Protein AF-A0A9P6XMU1-F1 (afdb_monomer)

Structure (mmCIF, N/CA/C/O backbone):
data_AF-A0A9P6XMU1-F1
#
_entry.id   AF-A0A9P6XMU1-F1
#
loop_
_atom_site.group_PDB
_atom_site.id
_atom_site.type_symbol
_atom_site.label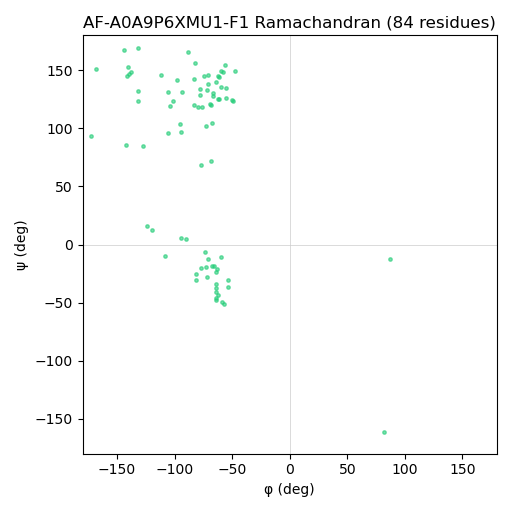_atom_id
_atom_site.label_alt_id
_atom_site.label_comp_id
_atom_site.label_asym_id
_atom_site.label_entity_id
_atom_site.label_seq_id
_atom_site.pdbx_PDB_ins_code
_atom_site.Cartn_x
_atom_site.Cartn_y
_atom_site.Cartn_z
_atom_site.occupancy
_atom_site.B_iso_or_equiv
_atom_site.auth_seq_id
_atom_site.auth_comp_id
_atom_site.auth_asym_id
_atom_site.auth_atom_id
_atom_site.pdbx_PDB_model_num
ATOM 1 N N . MET A 1 1 ? 4.080 7.983 23.193 1.00 56.06 1 MET A N 1
ATOM 2 C CA . MET A 1 1 ? 4.841 7.539 22.005 1.00 56.06 1 MET A CA 1
ATOM 3 C C . MET A 1 1 ? 3.967 6.599 21.201 1.00 56.06 1 MET A C 1
ATOM 5 O O . MET A 1 1 ? 3.400 5.691 21.797 1.00 56.06 1 MET A O 1
ATOM 9 N N . LEU A 1 2 ? 3.809 6.842 19.898 1.00 63.91 2 LEU A N 1
ATOM 10 C CA . LEU A 1 2 ? 3.097 5.910 19.023 1.00 63.91 2 LEU A CA 1
ATOM 11 C C . LEU A 1 2 ? 3.954 4.645 18.831 1.00 63.91 2 LEU A C 1
ATOM 13 O O . LEU A 1 2 ? 5.174 4.772 18.702 1.00 63.91 2 LEU A O 1
ATOM 17 N N . PRO A 1 3 ? 3.361 3.440 18.854 1.00 71.94 3 PRO A N 1
ATOM 18 C CA . PRO A 1 3 ? 4.103 2.203 18.648 1.00 71.94 3 PRO A CA 1
ATOM 19 C C . PRO A 1 3 ? 4.787 2.202 17.280 1.00 71.94 3 PRO A C 1
ATOM 21 O O . PRO A 1 3 ? 4.164 2.538 16.276 1.00 71.94 3 PRO A O 1
ATOM 24 N N . VAL A 1 4 ? 6.051 1.783 17.231 1.00 89.44 4 VAL A N 1
ATOM 25 C CA . VAL A 1 4 ? 6.738 1.540 15.958 1.00 89.44 4 VAL A CA 1
ATOM 26 C C . VAL A 1 4 ? 6.108 0.308 15.298 1.00 89.44 4 VAL A C 1
ATOM 28 O O . VAL A 1 4 ? 6.084 -0.780 15.890 1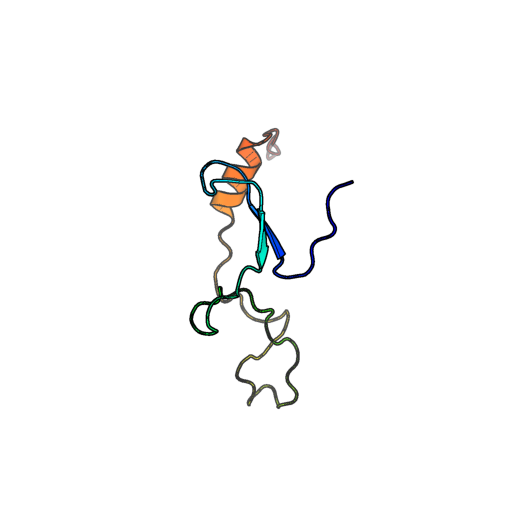.00 89.44 4 VAL A O 1
ATOM 31 N N . LEU A 1 5 ? 5.575 0.498 14.091 1.00 92.81 5 LEU A N 1
ATOM 32 C CA . LEU A 1 5 ? 4.991 -0.550 13.255 1.00 92.81 5 LEU A CA 1
ATOM 33 C C . LEU A 1 5 ? 6.013 -1.030 12.224 1.00 92.81 5 LEU A C 1
ATOM 35 O O . LEU A 1 5 ? 6.782 -0.239 11.679 1.00 92.81 5 LEU A O 1
ATOM 39 N N . ARG A 1 6 ? 6.021 -2.335 11.969 1.00 92.25 6 ARG A N 1
ATOM 40 C CA . ARG A 1 6 ? 6.782 -2.977 10.892 1.00 92.25 6 ARG A CA 1
ATOM 41 C C . ARG A 1 6 ? 5.949 -3.008 9.611 1.00 92.25 6 ARG A C 1
ATO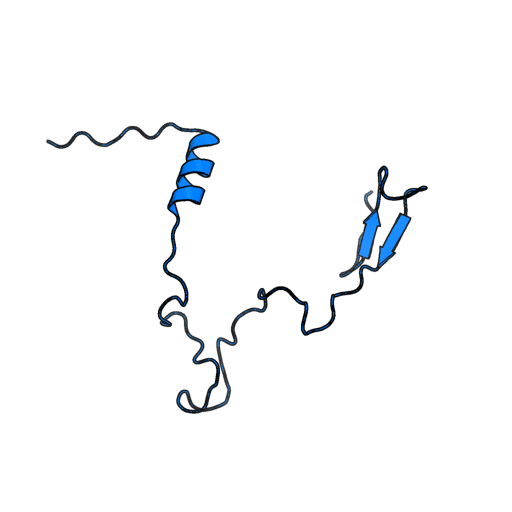M 43 O O . ARG A 1 6 ? 4.736 -2.822 9.643 1.00 92.25 6 ARG A O 1
ATOM 50 N N . THR A 1 7 ? 6.586 -3.293 8.478 1.00 92.88 7 THR A N 1
ATOM 51 C CA . THR A 1 7 ? 5.886 -3.485 7.201 1.00 92.88 7 THR A CA 1
ATOM 52 C C . THR A 1 7 ? 4.807 -4.558 7.329 1.00 92.88 7 THR A C 1
ATOM 54 O O . THR A 1 7 ? 5.083 -5.675 7.762 1.00 92.88 7 THR A O 1
ATOM 57 N N . GLY A 1 8 ? 3.582 -4.201 6.944 1.00 93.81 8 GLY A N 1
ATOM 58 C CA . GLY A 1 8 ? 2.403 -5.057 7.071 1.00 93.81 8 GLY A CA 1
ATOM 59 C C . GLY A 1 8 ? 1.691 -4.954 8.421 1.00 93.81 8 GLY A C 1
ATOM 60 O O . GLY A 1 8 ? 0.554 -5.397 8.520 1.00 93.81 8 GLY A O 1
ATOM 61 N N . GLU A 1 9 ? 2.279 -4.342 9.451 1.00 96.19 9 GLU A N 1
ATOM 62 C CA . GLU A 1 9 ? 1.576 -4.121 10.715 1.00 96.19 9 GLU A CA 1
ATOM 63 C C . GLU A 1 9 ? 0.703 -2.865 10.673 1.00 96.19 9 GLU A C 1
ATOM 65 O O . GLU A 1 9 ? 1.092 -1.824 10.144 1.00 96.19 9 GLU A O 1
ATOM 70 N N . ALA A 1 10 ? -0.466 -2.950 11.303 1.00 94.50 10 ALA A N 1
ATOM 71 C CA . ALA A 1 10 ? -1.404 -1.846 11.435 1.00 94.50 10 ALA A CA 1
ATOM 72 C C . ALA A 1 10 ? -2.044 -1.820 12.827 1.00 94.50 10 ALA A C 1
ATOM 74 O O . ALA A 1 10 ? -2.201 -2.855 13.482 1.00 94.50 10 ALA A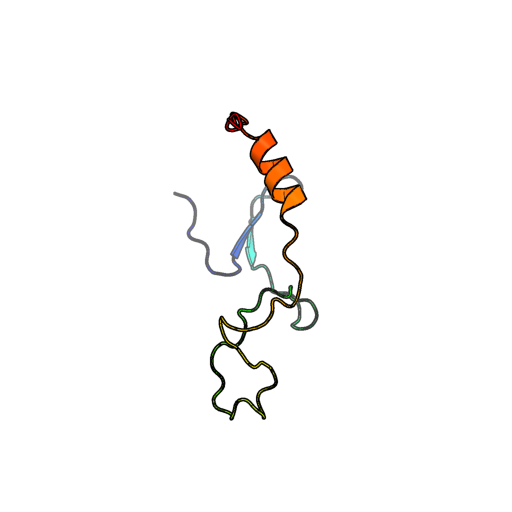 O 1
ATOM 75 N N . ILE 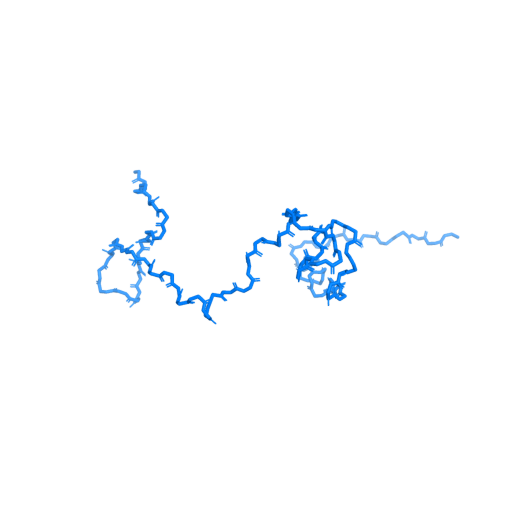A 1 11 ? -2.443 -0.626 13.265 1.00 94.31 11 ILE A N 1
ATOM 76 C CA . ILE A 1 11 ? -3.343 -0.436 14.407 1.00 94.31 11 ILE A CA 1
ATOM 77 C C . ILE A 1 11 ? -4.724 -0.139 13.837 1.00 94.31 11 ILE A C 1
ATOM 79 O O . ILE A 1 11 ? -4.878 0.811 13.072 1.00 94.31 11 ILE A O 1
ATOM 83 N N . ILE A 1 12 ? -5.717 -0.942 14.209 1.00 94.44 12 ILE A N 1
ATOM 84 C CA . ILE A 1 12 ? -7.103 -0.763 13.775 1.00 94.44 12 ILE A CA 1
ATOM 85 C C . ILE A 1 12 ? -7.912 -0.218 14.950 1.00 94.44 12 ILE A C 1
ATOM 87 O O . ILE A 1 12 ? -7.825 -0.730 16.069 1.00 94.44 12 ILE A O 1
ATOM 91 N N . LEU A 1 13 ? -8.671 0.842 14.681 1.00 95.19 13 LEU A N 1
ATOM 92 C CA . LEU A 1 13 ? -9.495 1.583 15.634 1.00 95.19 13 LEU A CA 1
ATOM 93 C C . LEU A 1 13 ? -10.899 1.793 15.046 1.00 95.19 13 LEU A C 1
ATOM 95 O O . LEU A 1 13 ? -11.113 1.598 13.850 1.00 95.19 13 LEU A O 1
ATOM 99 N N . GLY A 1 14 ? -11.833 2.259 15.876 1.00 95.06 14 GLY A N 1
ATOM 100 C CA . GLY A 1 14 ? -13.186 2.625 15.452 1.00 95.06 14 GLY A CA 1
ATOM 101 C C . GLY A 1 14 ? -14.140 1.435 15.343 1.00 95.06 14 GLY A C 1
ATOM 102 O O . GLY A 1 14 ? -13.895 0.379 15.917 1.00 95.06 14 GLY A O 1
ATOM 103 N N . GLU A 1 15 ? -15.235 1.619 14.606 1.00 97.00 15 GLU A N 1
ATOM 104 C CA . GLU A 1 15 ? -16.360 0.668 14.532 1.00 97.00 15 GLU A CA 1
ATOM 105 C C . GLU A 1 15 ? -16.019 -0.658 13.843 1.00 97.00 15 GLU A C 1
ATOM 107 O O . GLU A 1 15 ? -16.707 -1.658 14.036 1.00 97.00 15 GLU A O 1
ATOM 112 N N . ALA A 1 16 ? -14.935 -0.691 13.065 1.00 94.31 16 ALA A N 1
ATOM 113 C CA . ALA A 1 16 ? -14.474 -1.900 12.390 1.00 94.31 16 ALA A CA 1
ATOM 114 C C . ALA A 1 16 ? -14.006 -2.996 13.369 1.00 94.31 16 ALA A C 1
ATOM 116 O O . ALA A 1 16 ? -13.896 -4.158 12.978 1.00 94.31 16 ALA A O 1
ATOM 117 N N . VAL A 1 17 ? -13.708 -2.646 14.628 1.00 95.62 17 VAL A N 1
ATOM 118 C CA . VAL A 1 17 ? -13.207 -3.572 15.651 1.00 95.62 17 VAL A CA 1
ATOM 119 C C . VAL A 1 17 ? -13.846 -3.307 17.012 1.00 95.62 17 VAL A C 1
ATOM 121 O O . VAL A 1 17 ? -14.125 -2.175 17.389 1.00 95.62 17 VAL A O 1
ATOM 124 N N . ARG A 1 18 ? -14.042 -4.364 17.808 1.00 95.88 18 ARG A N 1
ATOM 125 C CA . ARG A 1 18 ? -14.627 -4.235 19.155 1.00 95.88 18 ARG A CA 1
ATOM 126 C C . ARG A 1 18 ? -13.673 -3.594 20.169 1.00 95.88 18 ARG A C 1
ATOM 128 O O . ARG A 1 18 ? -14.127 -2.998 21.140 1.00 95.88 18 ARG A O 1
ATOM 135 N N . LEU A 1 19 ? -12.367 -3.750 19.965 1.00 97.00 19 LEU A N 1
ATOM 136 C CA . LEU A 1 19 ? -11.311 -3.166 20.785 1.00 97.00 19 LEU A CA 1
ATOM 137 C C . LEU A 1 19 ? -10.158 -2.718 19.878 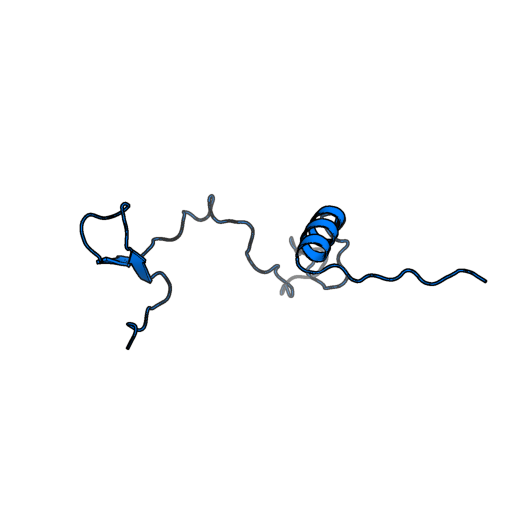1.00 97.00 19 LEU A C 1
ATOM 139 O O . LEU A 1 19 ? -9.868 -3.416 18.903 1.00 97.00 19 LEU A O 1
ATOM 143 N N . PRO A 1 20 ? -9.468 -1.611 20.211 1.00 94.75 20 PRO A N 1
ATOM 144 C CA . PRO A 1 20 ? -8.212 -1.237 19.574 1.00 94.75 20 PRO A CA 1
ATOM 145 C C . PRO A 1 20 ? -7.233 -2.408 19.538 1.00 94.75 20 PRO A C 1
ATOM 147 O O . PRO A 1 20 ? -6.899 -2.972 20.582 1.00 94.75 20 PRO A O 1
ATOM 150 N N . MET A 1 21 ? -6.759 -2.766 18.347 1.00 94.88 21 MET A N 1
ATOM 151 C CA . MET A 1 21 ? -5.841 -3.891 18.192 1.00 94.88 21 MET A CA 1
ATOM 152 C C . MET A 1 21 ? -4.712 -3.593 17.214 1.00 94.88 21 MET A C 1
ATOM 154 O O . MET A 1 21 ? -4.883 -2.876 16.228 1.00 94.88 21 MET A O 1
ATOM 158 N N . ARG A 1 22 ? -3.554 -4.196 17.487 1.00 94.25 22 ARG A N 1
ATOM 159 C CA . ARG A 1 22 ? -2.423 -4.285 16.562 1.00 94.25 22 ARG A CA 1
ATOM 160 C C . ARG A 1 22 ? -2.526 -5.603 15.804 1.00 94.25 22 ARG A C 1
ATOM 162 O O . ARG A 1 22 ? -2.706 -6.645 16.431 1.00 94.25 22 ARG A O 1
ATOM 169 N N . THR A 1 23 ? -2.408 -5.563 14.483 1.00 93.94 23 THR A N 1
ATOM 170 C CA . THR A 1 23 ? -2.535 -6.750 13.628 1.00 93.94 23 THR A CA 1
ATOM 171 C C . THR A 1 23 ? -1.587 -6.703 12.431 1.00 93.94 23 THR A C 1
ATOM 173 O O . THR A 1 23 ? -1.006 -5.660 12.137 1.00 93.94 23 THR A O 1
ATOM 176 N N . MET A 1 24 ? -1.447 -7.838 11.747 1.00 96.00 24 MET A N 1
ATOM 177 C CA . MET A 1 24 ? -0.685 -8.002 10.510 1.00 96.00 24 MET A CA 1
ATOM 178 C C . MET A 1 24 ? -1.648 -8.100 9.323 1.00 96.00 24 MET A C 1
ATOM 180 O O . MET A 1 24 ? -2.460 -9.024 9.247 1.00 96.00 24 MET A O 1
ATOM 184 N N . ILE A 1 25 ? -1.545 -7.166 8.384 1.00 94.94 25 ILE A N 1
ATOM 185 C CA . ILE A 1 25 ? -2.277 -7.175 7.121 1.00 94.94 25 ILE A CA 1
ATOM 186 C C . ILE A 1 25 ? -1.515 -8.055 6.132 1.00 94.94 25 ILE A C 1
ATOM 188 O O . ILE A 1 25 ? -0.359 -7.796 5.796 1.00 94.94 25 ILE A O 1
ATOM 192 N N . GLN A 1 26 ? -2.176 -9.106 5.653 1.00 93.88 26 GLN A N 1
ATOM 193 C CA . GLN A 1 26 ? -1.613 -9.976 4.628 1.00 93.88 26 GLN A CA 1
ATOM 194 C C . GLN A 1 26 ? -1.735 -9.310 3.260 1.00 93.88 26 GLN A C 1
ATOM 196 O O . GLN A 1 26 ? -2.793 -8.793 2.898 1.00 93.88 26 GLN A O 1
ATOM 201 N N . ALA A 1 27 ? -0.650 -9.341 2.4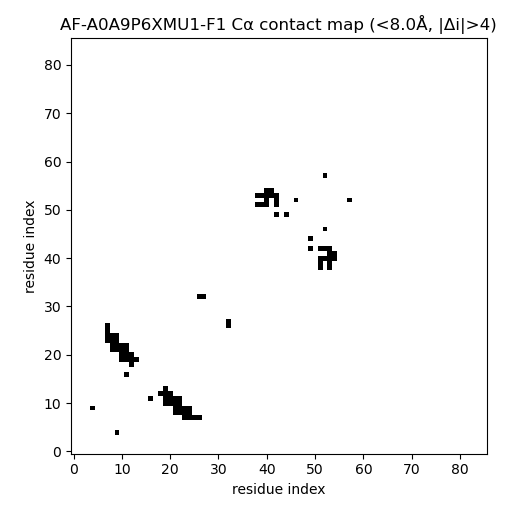90 1.00 90.19 27 ALA A N 1
ATOM 202 C CA . ALA A 1 27 ? -0.691 -8.887 1.111 1.00 90.19 27 ALA A CA 1
ATOM 203 C C . ALA A 1 27 ? -1.658 -9.765 0.293 1.00 90.19 27 ALA A C 1
ATOM 205 O O . ALA A 1 27 ? -1.698 -10.982 0.508 1.00 90.19 27 ALA A O 1
ATOM 206 N N . PRO A 1 28 ? -2.384 -9.190 -0.682 1.00 90.81 28 PRO A N 1
ATOM 207 C CA . PRO A 1 28 ? -3.170 -9.975 -1.617 1.00 90.81 28 PRO A CA 1
ATOM 208 C C . PRO A 1 28 ? -2.306 -11.019 -2.348 1.00 90.81 28 PRO A C 1
ATOM 210 O O . PRO A 1 28 ? -1.092 -10.809 -2.540 1.00 90.81 28 PRO A O 1
ATOM 213 N N . PRO A 1 29 ? -2.930 -12.117 -2.813 1.00 93.00 29 PRO A N 1
ATOM 214 C CA . PRO A 1 29 ? -2.341 -13.014 -3.801 1.00 93.00 29 PRO A CA 1
ATOM 215 C C . PRO A 1 29 ? -1.747 -12.237 -4.981 1.00 93.00 29 PRO A C 1
ATOM 217 O O . PRO A 1 29 ? -2.228 -11.154 -5.313 1.00 93.00 29 PRO A O 1
ATOM 220 N N . ARG A 1 30 ? -0.683 -12.766 -5.601 1.00 85.25 30 ARG A N 1
ATOM 221 C CA . ARG A 1 30 ? 0.082 -12.061 -6.652 1.00 85.25 30 ARG A CA 1
ATOM 222 C C . ARG A 1 30 ? -0.798 -11.564 -7.804 1.00 85.25 30 ARG A C 1
ATOM 224 O O . ARG A 1 30 ? -0.564 -10.468 -8.290 1.00 85.25 30 ARG A O 1
ATOM 231 N N . ASP A 1 31 ? -1.815 -12.333 -8.173 1.00 88.44 31 ASP A N 1
ATOM 232 C CA . ASP A 1 31 ? -2.806 -12.048 -9.220 1.00 88.44 31 ASP A CA 1
ATOM 233 C C . ASP A 1 31 ? -3.810 -10.939 -8.860 1.00 88.44 31 ASP A C 1
ATOM 235 O O . ASP A 1 31 ? -4.537 -10.464 -9.727 1.00 88.44 31 ASP A O 1
ATOM 239 N N . ARG A 1 32 ? -3.867 -10.520 -7.591 1.00 90.31 32 ARG A N 1
ATOM 240 C CA . ARG A 1 32 ? -4.781 -9.479 -7.084 1.00 90.31 32 ARG A CA 1
ATOM 241 C C . ARG A 1 32 ? -4.052 -8.285 -6.485 1.00 90.31 32 ARG A C 1
ATOM 243 O O . ARG A 1 32 ? -4.656 -7.486 -5.769 1.00 90.31 32 ARG A O 1
ATOM 250 N N . ARG A 1 33 ? -2.742 -8.189 -6.704 1.00 87.69 33 ARG A N 1
ATOM 251 C CA . ARG A 1 33 ? -1.985 -7.005 -6.304 1.00 87.69 33 ARG A CA 1
ATOM 252 C C . ARG A 1 33 ? -2.306 -5.860 -7.265 1.00 87.69 33 ARG A C 1
ATOM 254 O O . ARG A 1 33 ? -2.531 -6.121 -8.445 1.00 87.69 33 ARG A O 1
ATOM 261 N N . PRO A 1 34 ? -2.353 -4.612 -6.776 1.00 84.81 34 PRO A N 1
ATOM 262 C CA . PRO A 1 34 ? -2.448 -3.463 -7.662 1.00 84.81 34 PRO A CA 1
ATOM 263 C C . PRO A 1 34 ? -1.237 -3.429 -8.600 1.00 84.81 34 PRO A C 1
ATOM 265 O O . PRO A 1 34 ? -0.141 -3.847 -8.219 1.00 84.81 34 PRO A O 1
ATOM 268 N N . ASP A 1 35 ? -1.440 -2.898 -9.803 1.00 77.88 35 ASP A N 1
ATOM 269 C CA . ASP A 1 35 ? -0.374 -2.654 -10.775 1.00 77.88 35 ASP A CA 1
ATOM 270 C C . ASP A 1 35 ? 0.424 -1.402 -10.373 1.00 77.88 35 ASP A C 1
ATOM 272 O O . ASP A 1 35 ? 0.297 -0.323 -10.943 1.00 77.88 35 ASP A O 1
ATOM 276 N N . SER A 1 36 ? 1.149 -1.523 -9.262 1.00 78.25 36 SER A N 1
ATOM 277 C CA . SER A 1 36 ? 1.993 -0.474 -8.683 1.00 78.25 36 SER A CA 1
ATOM 278 C C . SER A 1 36 ? 3.437 -0.943 -8.510 1.00 78.25 36 SER A C 1
ATOM 280 O O . SER A 1 36 ? 4.173 -0.390 -7.694 1.00 78.25 36 SER A O 1
ATOM 282 N N . GLN A 1 37 ? 3.808 -2.036 -9.176 1.00 71.69 37 GLN A N 1
ATOM 283 C CA . GLN A 1 37 ? 5.173 -2.538 -9.161 1.00 71.69 37 GLN A CA 1
ATOM 284 C C . GLN A 1 37 ? 6.024 -1.583 -10.002 1.00 71.69 37 GLN A C 1
ATOM 286 O O . GLN A 1 37 ? 5.621 -1.221 -11.107 1.00 71.69 37 GLN A O 1
ATOM 291 N N . ASP A 1 38 ? 7.188 -1.179 -9.491 1.00 77.50 38 ASP A N 1
ATOM 292 C CA . ASP A 1 38 ? 8.108 -0.365 -10.282 1.00 77.50 38 ASP A CA 1
ATOM 293 C C . ASP A 1 38 ? 8.429 -1.087 -11.605 1.00 77.50 38 ASP A C 1
ATOM 295 O O . ASP A 1 38 ? 8.687 -2.299 -11.587 1.00 77.50 38 ASP A O 1
ATOM 299 N N . PRO A 1 39 ? 8.403 -0.385 -12.753 1.00 69.75 39 PRO A N 1
ATOM 300 C CA . PRO A 1 39 ? 8.760 -0.997 -14.023 1.00 69.75 39 PRO A CA 1
ATOM 301 C C . PRO A 1 39 ? 10.214 -1.471 -13.975 1.00 69.75 39 PRO A C 1
ATOM 303 O O . PRO A 1 39 ? 11.080 -0.813 -13.393 1.00 69.75 39 PRO A O 1
ATOM 306 N N . LEU A 1 40 ? 10.503 -2.603 -14.616 1.00 68.31 40 LEU A N 1
ATOM 307 C CA . LEU A 1 40 ? 11.876 -3.066 -14.781 1.00 68.31 40 LEU A CA 1
ATOM 308 C C . LEU A 1 40 ? 12.609 -2.088 -15.710 1.00 68.31 40 LEU A C 1
ATOM 310 O O . LEU A 1 40 ? 12.357 -2.074 -16.909 1.00 68.31 40 LEU A O 1
ATOM 314 N N . ILE A 1 41 ? 13.468 -1.233 -15.148 1.00 67.69 41 ILE A N 1
ATOM 315 C CA . ILE A 1 41 ? 14.199 -0.202 -15.909 1.00 67.69 41 ILE A CA 1
ATOM 316 C C . ILE A 1 41 ? 15.435 -0.772 -16.612 1.00 67.69 41 ILE A C 1
ATOM 318 O O . ILE A 1 41 ? 15.841 -0.258 -17.645 1.00 67.69 41 ILE A O 1
ATOM 322 N N . CYS A 1 42 ? 16.056 -1.804 -16.048 1.00 66.56 42 CYS A N 1
ATOM 323 C CA . CYS A 1 42 ? 17.239 -2.438 -16.613 1.00 66.56 42 CYS A CA 1
ATOM 324 C C . CYS A 1 42 ? 17.017 -3.944 -16.603 1.00 66.56 42 CYS A C 1
ATOM 326 O O . CYS A 1 42 ? 16.746 -4.514 -15.545 1.00 66.56 42 CYS A O 1
ATOM 328 N N . ASP A 1 43 ? 17.114 -4.549 -17.777 1.00 69.00 43 ASP A N 1
ATOM 329 C CA . ASP A 1 43 ? 17.051 -5.988 -17.974 1.00 69.00 43 ASP A CA 1
ATOM 330 C C . ASP A 1 43 ? 18.434 -6.475 -18.431 1.00 69.00 43 ASP A C 1
ATOM 332 O O . ASP A 1 43 ? 19.161 -5.741 -19.104 1.00 69.00 43 ASP A O 1
ATOM 336 N N . GLU A 1 44 ? 18.828 -7.682 -18.030 1.00 73.00 44 GLU A N 1
ATOM 337 C CA . GLU A 1 44 ? 20.136 -8.253 -18.398 1.00 73.00 44 GLU A CA 1
ATOM 338 C C . GLU A 1 44 ? 20.149 -8.771 -19.844 1.00 73.00 44 GLU A C 1
ATOM 340 O O . GLU A 1 44 ? 21.214 -8.925 -20.447 1.00 73.00 44 GLU A O 1
ATOM 345 N N . VAL A 1 45 ? 18.968 -9.031 -20.409 1.00 71.62 45 VAL A N 1
ATOM 346 C CA . VAL A 1 45 ? 18.784 -9.448 -21.803 1.00 71.62 45 VAL A CA 1
ATOM 347 C C . VAL A 1 45 ? 18.792 -8.264 -22.768 1.00 71.62 45 VAL A C 1
ATOM 349 O O . VAL A 1 45 ? 18.507 -7.120 -22.414 1.00 71.62 45 VAL A O 1
ATOM 352 N N . ALA A 1 46 ? 19.132 -8.554 -24.026 1.00 67.31 46 ALA A N 1
ATOM 353 C CA . ALA A 1 46 ? 19.143 -7.558 -25.087 1.00 67.31 46 ALA A CA 1
ATOM 354 C C . ALA A 1 46 ? 17.755 -6.894 -25.249 1.00 67.31 46 ALA A C 1
ATOM 356 O O . ALA A 1 46 ? 16.737 -7.563 -25.063 1.00 67.31 46 ALA A O 1
ATOM 357 N N . PRO A 1 47 ? 17.682 -5.610 -25.656 1.00 63.53 47 PRO A N 1
ATOM 358 C CA . PRO A 1 47 ? 16.416 -4.877 -25.788 1.00 63.53 47 PRO A CA 1
ATOM 359 C C . PRO A 1 47 ? 15.362 -5.565 -26.667 1.00 63.53 47 PRO A C 1
ATOM 361 O O . PRO A 1 47 ? 14.172 -5.425 -26.411 1.00 63.53 47 PRO A O 1
ATOM 364 N N . GLU A 1 48 ? 15.805 -6.320 -27.675 1.00 67.25 48 GLU A N 1
ATOM 365 C CA . GLU A 1 48 ? 14.951 -7.067 -28.610 1.00 67.25 48 GLU A CA 1
ATOM 366 C C . GLU A 1 48 ? 14.300 -8.311 -27.973 1.00 67.25 48 GLU A C 1
ATOM 368 O O . GLU A 1 48 ? 13.313 -8.835 -28.484 1.00 67.25 48 GLU A O 1
ATOM 373 N N . GLU A 1 49 ? 14.859 -8.794 -26.861 1.00 66.50 49 GLU A N 1
ATOM 374 C CA . GLU A 1 49 ? 14.429 -9.996 -26.135 1.00 66.50 49 GLU A CA 1
ATOM 375 C C . GLU A 1 49 ? 13.751 -9.660 -24.795 1.00 66.50 49 GLU A C 1
ATOM 377 O O . GLU A 1 49 ? 13.158 -10.535 -24.160 1.00 66.50 49 GLU A O 1
ATOM 382 N N . SER A 1 50 ? 13.807 -8.397 -24.358 1.00 65.69 50 SER A N 1
ATOM 383 C CA . SER A 1 50 ? 13.179 -7.961 -23.113 1.00 65.69 50 SER A CA 1
ATOM 384 C C . SER A 1 50 ? 11.668 -7.786 -23.282 1.00 65.69 50 SER A C 1
ATOM 386 O O . SER A 1 50 ? 11.183 -7.059 -24.150 1.00 65.69 50 SER A O 1
ATOM 388 N N . MET A 1 51 ? 10.902 -8.410 -22.385 1.00 57.88 51 MET A N 1
ATOM 389 C CA . MET A 1 51 ? 9.439 -8.264 -22.307 1.00 57.88 51 MET A CA 1
ATOM 390 C C . MET A 1 51 ? 9.001 -6.909 -21.727 1.00 57.88 51 MET A C 1
ATOM 392 O O . MET A 1 51 ? 7.812 -6.588 -21.718 1.00 57.88 51 MET A O 1
ATOM 396 N N . THR A 1 52 ? 9.952 -6.110 -21.245 1.00 59.38 52 THR A N 1
ATOM 397 C CA . THR A 1 52 ? 9.751 -4.772 -20.690 1.00 59.38 52 THR A CA 1
ATOM 398 C C . THR A 1 52 ? 10.935 -3.911 -21.119 1.00 59.38 52 THR A C 1
ATOM 400 O O . THR A 1 52 ? 11.900 -3.827 -20.362 1.00 59.38 52 THR A O 1
ATOM 403 N N . PRO A 1 53 ? 10.912 -3.285 -22.313 1.00 56.84 53 PRO A N 1
ATOM 404 C CA . PRO A 1 53 ? 11.994 -2.413 -22.772 1.00 56.84 53 PRO A CA 1
ATOM 405 C C . PRO A 1 53 ? 12.028 -1.131 -21.922 1.00 56.84 53 PRO A C 1
ATOM 407 O O . PRO A 1 53 ? 11.588 -0.066 -22.335 1.00 56.84 53 PRO A O 1
ATOM 410 N N . GLY A 1 54 ? 12.467 -1.253 -20.674 1.00 57.66 54 GLY A N 1
ATOM 411 C CA . GLY A 1 54 ? 12.417 -0.230 -19.648 1.00 57.66 54 GLY A CA 1
ATOM 412 C C . GLY A 1 54 ? 13.357 0.912 -19.968 1.00 57.66 54 GLY A C 1
ATOM 413 O O . GLY A 1 54 ? 14.565 0.751 -20.081 1.00 57.66 54 GLY A O 1
ATOM 414 N N . GLY A 1 55 ? 12.802 2.104 -20.101 1.00 61.75 55 GLY A N 1
ATOM 415 C CA . GLY A 1 55 ? 13.590 3.311 -20.233 1.00 61.75 55 GLY A CA 1
ATOM 416 C C . GLY A 1 55 ? 12.709 4.533 -20.079 1.00 61.75 55 GLY A C 1
ATOM 417 O O . GLY A 1 55 ? 11.536 4.524 -20.448 1.00 61.75 55 GLY A O 1
ATOM 418 N N . TRP A 1 56 ? 13.297 5.624 -19.592 1.00 59.88 56 TRP A N 1
ATOM 419 C CA . TRP A 1 56 ? 12.643 6.936 -19.511 1.00 59.88 56 TRP A CA 1
ATOM 420 C C . TRP A 1 56 ? 12.188 7.477 -20.883 1.00 59.88 56 TRP A C 1
ATOM 422 O O . TRP A 1 56 ? 11.430 8.438 -20.941 1.00 59.88 56 TRP A O 1
ATOM 432 N N . ASN A 1 57 ? 12.623 6.841 -21.980 1.00 61.09 57 ASN A N 1
ATOM 433 C CA . ASN A 1 57 ? 12.266 7.171 -23.361 1.00 61.09 57 ASN A CA 1
ATOM 434 C C . ASN A 1 57 ? 11.078 6.358 -23.912 1.00 61.09 57 ASN A C 1
ATOM 436 O O . ASN A 1 57 ? 10.769 6.462 -25.102 1.00 61.09 57 ASN A O 1
ATOM 440 N N . LEU A 1 58 ? 10.420 5.530 -23.094 1.00 63.28 58 LEU A N 1
ATOM 441 C CA . LEU A 1 58 ? 9.220 4.817 -23.520 1.00 63.28 58 LEU A CA 1
ATOM 442 C C . LEU A 1 58 ? 8.087 5.797 -23.836 1.00 63.28 58 LEU A C 1
ATOM 444 O O . LEU A 1 58 ? 7.842 6.762 -23.110 1.00 63.28 58 LEU A O 1
ATOM 448 N N . LYS A 1 59 ? 7.343 5.515 -24.910 1.00 62.88 59 LYS A N 1
ATOM 449 C CA . LYS A 1 59 ? 6.068 6.197 -25.139 1.00 62.88 59 LYS A CA 1
ATOM 450 C C . LYS A 1 59 ? 5.147 5.852 -23.975 1.00 62.88 59 LYS A C 1
ATOM 452 O O . LYS A 1 59 ? 4.936 4.676 -23.693 1.00 62.88 59 LYS A O 1
ATOM 457 N N . ALA A 1 60 ? 4.619 6.878 -23.311 1.00 64.12 60 ALA A N 1
ATOM 458 C CA . ALA A 1 60 ? 3.675 6.695 -22.221 1.00 64.12 60 ALA A CA 1
ATOM 459 C C . ALA A 1 60 ? 2.547 5.751 -22.669 1.00 64.12 60 ALA A C 1
ATOM 461 O O . ALA A 1 60 ? 1.890 6.001 -23.680 1.00 64.12 60 ALA A O 1
ATOM 462 N N . HIS A 1 61 ? 2.342 4.662 -21.922 1.00 62.34 61 HIS A N 1
ATOM 463 C CA . HIS A 1 61 ? 1.315 3.660 -22.226 1.00 62.34 61 HIS A CA 1
ATOM 464 C C . HIS A 1 61 ? -0.108 4.235 -22.153 1.00 62.34 61 HIS A C 1
ATOM 466 O O . HIS A 1 61 ? -1.032 3.685 -22.749 1.00 62.34 61 HIS A O 1
ATOM 472 N N . VAL A 1 62 ? -0.277 5.356 -21.446 1.00 70.56 62 VAL A N 1
ATOM 473 C CA . VAL A 1 62 ? -1.534 6.086 -21.310 1.00 70.56 62 VAL A CA 1
ATOM 474 C C . VAL A 1 62 ? -1.261 7.569 -21.584 1.00 70.56 62 VAL A C 1
ATOM 476 O O . VAL A 1 62 ? -0.305 8.115 -21.024 1.00 70.56 62 VAL A O 1
ATOM 479 N N . PRO A 1 63 ? -2.061 8.245 -22.430 1.00 75.38 63 PRO A N 1
ATOM 480 C CA . PRO A 1 63 ? -1.970 9.690 -22.575 1.00 75.38 63 PRO A CA 1
ATOM 481 C C . PRO A 1 63 ? -2.296 10.340 -21.232 1.00 75.38 63 PRO A C 1
ATOM 483 O O . PRO A 1 63 ? -3.340 10.078 -20.637 1.00 75.38 63 PRO A O 1
ATOM 486 N N . ALA A 1 64 ? -1.387 11.173 -20.739 1.00 77.19 64 ALA A N 1
ATOM 487 C CA . ALA A 1 64 ? -1.559 11.795 -19.444 1.00 77.19 64 ALA A CA 1
ATOM 488 C C . ALA A 1 64 ? -2.650 12.881 -19.509 1.00 77.19 64 ALA A C 1
ATOM 490 O O . ALA A 1 64 ? -2.428 13.976 -20.028 1.00 77.19 64 ALA A O 1
ATOM 491 N N . ASP A 1 65 ? -3.847 12.561 -19.013 1.00 84.56 65 ASP A N 1
ATOM 492 C CA . ASP A 1 65 ? -4.965 13.498 -18.896 1.00 84.56 65 ASP A CA 1
ATOM 493 C C . ASP A 1 65 ? -4.991 14.122 -17.498 1.00 84.56 65 ASP A C 1
ATOM 495 O O . ASP A 1 65 ? -5.506 13.554 -16.536 1.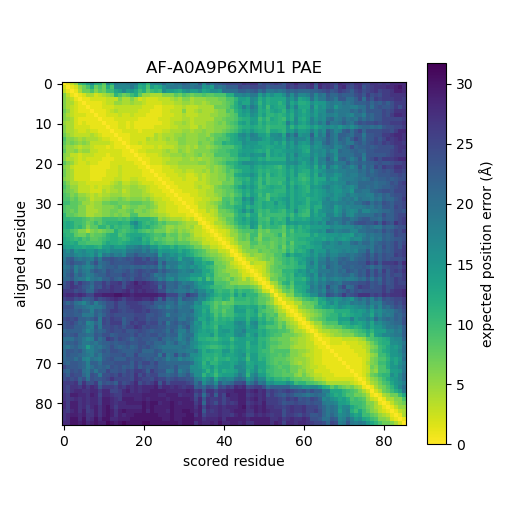00 84.56 65 ASP A O 1
ATOM 499 N N . TYR A 1 66 ? -4.416 15.316 -17.387 1.00 86.00 66 TYR A N 1
ATOM 500 C CA . TYR A 1 66 ? -4.317 16.042 -16.123 1.00 86.00 66 TYR A CA 1
ATOM 501 C C . TYR A 1 66 ? -5.502 16.974 -15.845 1.00 86.00 66 TYR A C 1
ATOM 503 O O . TYR A 1 66 ? -5.468 17.691 -14.846 1.00 86.00 66 TYR A O 1
ATOM 511 N N . ARG A 1 67 ? -6.550 17.000 -16.683 1.00 89.31 67 ARG A N 1
ATOM 512 C CA . ARG A 1 67 ? -7.651 17.978 -16.549 1.00 89.31 67 ARG A CA 1
ATOM 513 C C . ARG A 1 67 ? -8.315 17.916 -15.175 1.00 89.31 67 ARG A C 1
ATOM 515 O O . ARG A 1 67 ? -8.361 18.922 -14.477 1.00 89.31 67 ARG A O 1
ATOM 522 N N . TYR A 1 68 ? -8.717 16.720 -14.751 1.00 84.00 68 TYR A N 1
ATOM 523 C CA . TYR A 1 68 ? -9.373 16.509 -13.458 1.00 84.00 68 TYR A CA 1
ATOM 524 C C . TYR A 1 68 ? -8.466 16.844 -12.262 1.00 84.00 68 TYR A C 1
ATOM 526 O O . TYR A 1 68 ? -8.909 17.404 -11.257 1.00 84.00 68 TYR A O 1
ATOM 534 N N . PHE A 1 69 ? -7.170 16.534 -12.380 1.00 85.12 69 PHE A N 1
ATOM 535 C CA . PHE A 1 69 ? -6.177 16.887 -11.369 1.00 85.12 69 PHE A CA 1
ATOM 536 C C . PHE A 1 69 ? -6.040 18.409 -11.237 1.00 85.12 69 PHE A C 1
ATOM 538 O O . PHE A 1 69 ? -6.100 18.931 -10.127 1.00 85.12 69 PHE A O 1
ATOM 545 N N . VAL A 1 70 ? -5.914 19.123 -12.361 1.00 87.25 70 VAL A N 1
ATOM 546 C CA . VAL A 1 70 ? -5.822 20.591 -12.396 1.00 87.25 70 VAL A CA 1
ATOM 547 C C . VAL A 1 70 ? -7.093 21.236 -11.845 1.00 87.25 70 VAL A C 1
ATOM 549 O O . VAL A 1 70 ? -6.999 22.160 -11.043 1.00 87.25 70 VAL A O 1
ATOM 552 N N . GLU A 1 71 ? -8.273 20.735 -12.215 1.00 88.38 71 GLU A N 1
ATOM 553 C CA . GLU A 1 71 ? -9.558 21.212 -11.687 1.00 88.38 71 GLU A CA 1
ATOM 554 C C . GLU A 1 71 ? -9.628 21.074 -10.163 1.00 88.38 71 GLU A C 1
ATOM 556 O O . GLU A 1 71 ? -9.920 22.046 -9.465 1.00 88.38 71 GLU A O 1
ATOM 561 N N . THR A 1 72 ? -9.290 19.893 -9.639 1.00 87.00 72 THR A N 1
ATOM 562 C CA . THR A 1 72 ? -9.279 19.626 -8.193 1.00 87.00 72 THR A CA 1
ATOM 563 C C . THR A 1 72 ? -8.242 20.492 -7.471 1.00 87.00 72 THR A C 1
ATOM 565 O O . THR A 1 72 ? -8.516 21.030 -6.400 1.00 87.00 72 THR A O 1
ATOM 568 N N . TRP A 1 73 ? -7.056 20.670 -8.060 1.00 82.69 73 TRP A N 1
ATOM 569 C CA . TRP A 1 73 ? -5.981 21.494 -7.504 1.00 82.69 73 TRP A CA 1
ATOM 570 C C . TRP A 1 73 ? -6.380 22.968 -7.407 1.00 82.69 73 TRP A C 1
ATOM 572 O O . TRP A 1 73 ? -6.204 23.601 -6.365 1.00 82.69 73 TRP A O 1
ATOM 582 N N . LEU A 1 74 ? -6.976 23.513 -8.471 1.00 83.56 74 LEU A N 1
ATOM 583 C CA . LEU A 1 74 ? -7.460 24.891 -8.491 1.00 83.56 74 LEU A CA 1
ATOM 584 C C . LEU A 1 74 ? -8.584 25.111 -7.472 1.00 83.56 74 LEU A C 1
ATOM 586 O O . LEU A 1 74 ? -8.638 26.171 -6.858 1.00 83.56 74 LEU A O 1
ATOM 590 N N . GLN A 1 75 ? -9.440 24.117 -7.225 1.00 83.56 75 GLN A N 1
ATOM 591 C CA . GLN A 1 75 ? -10.489 24.212 -6.202 1.00 83.56 75 GLN A CA 1
ATOM 592 C C . GLN A 1 75 ? -9.945 24.346 -4.770 1.00 83.56 75 GLN A C 1
ATOM 594 O O . GLN A 1 75 ? -10.653 24.876 -3.915 1.00 83.56 75 GLN A O 1
ATOM 599 N N . GLN A 1 76 ? -8.708 23.910 -4.491 1.00 77.00 76 GLN A N 1
ATOM 600 C CA . GLN A 1 76 ? -8.137 23.975 -3.141 1.00 77.00 76 GLN A CA 1
ATOM 601 C C . GLN A 1 76 ? -7.553 25.349 -2.765 1.00 77.00 76 GLN A C 1
ATOM 603 O O . GLN A 1 76 ? -7.517 25.640 -1.574 1.00 77.00 76 GLN A O 1
ATOM 608 N N . ASN A 1 77 ? -7.129 26.191 -3.725 1.00 66.56 77 ASN A N 1
ATOM 609 C CA . ASN A 1 77 ? -6.816 27.629 -3.550 1.00 66.56 77 ASN A CA 1
ATOM 610 C C . ASN A 1 77 ? -6.531 28.309 -4.920 1.00 66.56 77 ASN A C 1
ATOM 612 O O . ASN A 1 77 ? -5.388 28.304 -5.388 1.00 66.56 77 ASN A O 1
ATOM 616 N N . PRO A 1 78 ? -7.531 28.922 -5.579 1.00 66.00 78 PRO A N 1
ATOM 617 C CA . PRO A 1 78 ? -7.393 29.486 -6.919 1.00 66.00 78 PRO A CA 1
ATOM 618 C C . PRO A 1 78 ? -7.076 30.985 -6.882 1.00 66.00 78 PRO A C 1
ATOM 620 O O . PRO A 1 78 ? -7.973 31.812 -6.737 1.00 66.00 78 PRO A O 1
ATOM 623 N N . VAL A 1 79 ? -5.826 31.370 -7.134 1.00 63.59 79 VAL A N 1
ATOM 624 C CA . VAL A 1 79 ? -5.560 32.683 -7.746 1.00 63.59 79 VAL A CA 1
ATOM 625 C C . VAL A 1 79 ? -4.673 32.472 -8.962 1.00 63.59 79 VAL A C 1
ATOM 627 O O . VAL A 1 79 ? -3.453 32.565 -8.893 1.00 63.59 79 VAL A O 1
ATOM 630 N N . HIS A 1 80 ? -5.299 32.154 -10.094 1.00 61.38 80 HIS A N 1
ATOM 631 C CA . HIS A 1 80 ? -4.632 32.150 -11.390 1.00 61.38 80 HIS A CA 1
ATOM 632 C C . HIS A 1 80 ? -5.095 33.374 -12.191 1.00 61.38 80 HIS A C 1
ATOM 634 O O . HIS A 1 80 ? -6.133 33.335 -12.853 1.00 61.38 80 HIS A O 1
ATOM 640 N N . THR A 1 81 ? -4.329 34.467 -12.154 1.00 60.16 81 THR A N 1
ATOM 641 C CA . THR A 1 81 ? -4.558 35.626 -13.034 1.00 60.16 81 THR A CA 1
ATOM 642 C C . THR A 1 81 ? -3.977 35.320 -14.421 1.00 60.16 81 THR A C 1
ATOM 644 O O . THR A 1 81 ? -2.772 35.093 -14.526 1.00 60.16 81 THR A O 1
ATOM 647 N N . PRO A 1 82 ? -4.782 35.281 -15.496 1.00 65.62 82 PRO A N 1
ATOM 648 C CA . PRO A 1 82 ? -4.271 35.003 -16.837 1.00 65.62 82 PRO A CA 1
ATOM 649 C C . PRO A 1 82 ? -3.433 36.181 -17.380 1.00 65.62 82 PRO A C 1
ATOM 651 O O . PRO A 1 82 ? -3.772 37.337 -17.108 1.00 65.62 82 PRO A O 1
ATOM 654 N N . PRO A 1 83 ? -2.373 35.937 -18.177 1.00 62.44 83 PRO A N 1
ATOM 655 C CA . PRO A 1 83 ? -1.650 37.010 -18.855 1.00 62.44 83 PRO A CA 1
ATOM 656 C C . PRO A 1 83 ? -2.549 37.669 -19.914 1.00 62.44 83 PRO A C 1
ATOM 658 O O . PRO A 1 83 ? -3.160 36.985 -20.739 1.00 62.44 83 PRO A O 1
ATOM 661 N N . LYS A 1 84 ? -2.636 39.007 -19.899 1.00 59.81 84 LYS A N 1
ATOM 662 C CA . LYS A 1 84 ? -3.254 39.772 -20.992 1.00 59.81 84 LYS A CA 1
ATOM 663 C C . LYS A 1 84 ? -2.390 39.612 -22.243 1.00 59.81 84 LYS A 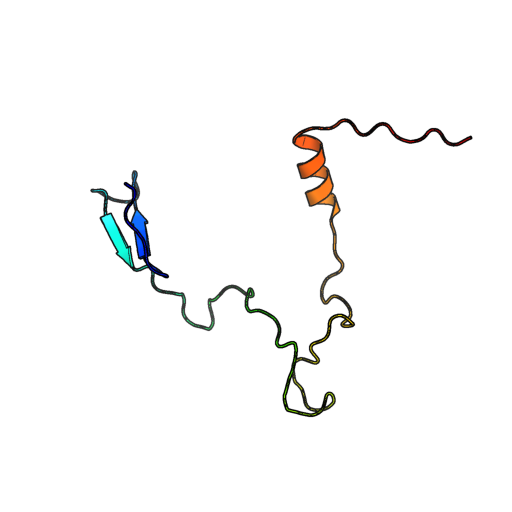C 1
ATOM 665 O O . LYS A 1 84 ? -1.186 39.833 -22.182 1.00 59.81 84 LYS A O 1
ATOM 670 N N . LYS A 1 85 ? -3.009 39.215 -23.354 1.00 60.78 85 LYS A N 1
ATOM 671 C CA . LYS A 1 85 ? -2.374 39.236 -24.674 1.00 60.78 85 LYS A CA 1
ATOM 672 C C . LYS A 1 85 ? -2.360 40.686 -25.169 1.00 60.78 85 LYS A C 1
ATOM 674 O O . LYS A 1 85 ? -3.439 41.268 -25.286 1.00 60.78 85 LYS A O 1
ATOM 679 N N . GLU A 1 86 ? -1.170 41.241 -25.389 1.00 54.88 86 GLU A N 1
ATOM 680 C CA . GLU A 1 86 ? -0.939 42.428 -26.231 1.00 54.88 86 GLU A CA 1
ATOM 681 C C . GLU A 1 86 ? -0.778 42.012 -27.696 1.00 54.88 86 GLU A C 1
ATOM 683 O O . GLU A 1 86 ? -0.251 40.897 -27.935 1.00 54.88 86 GLU A O 1
#

Radius of gyration: 22.59 Å; Cα contacts (8 Å, |Δi|>4): 45; chains: 1; bounding box: 36×55×51 Å

Solvent-accessible surface area (backbone atoms only — not comparable to full-atom values): 6148 Å² total; per-residue (Å²): 132,82,81,89,69,56,95,50,46,46,78,51,67,64,91,89,43,97,58,79,42,78,47,74,56,77,78,64,60,84,94,65,49,76,98,74,71,80,77,58,56,77,70,97,58,58,72,92,74,39,97,56,71,39,51,98,82,53,77,70,94,59,84,86,78,54,63,68,59,51,54,56,54,42,73,76,71,72,83,81,83,78,82,82,85,128

Organism: NCBI:txid936053

Secondary structure (DSSP, 8-state):
-PPPPPTTEEEE-STTSSS-EEEEPPPPPGGGS-S-SPP----SS-TTT-SS---TTSPPSS----HHHHHHHHHHS---PPPPP-

Foldseek 3Di:
DDDDDDVQWDWDDDPVDPDTDIDGHDADDPVPHPPPDPQPQDDPDDCVPDPGNHDPPDDPPDDDDCPVVVVVVCVVPPDDDDDDDD

Sequence (86 aa):
MLPVLRTGEAIILGEAVRLPMRTMIQAPPRDRRPDSQDPLICDEVAPEESMTPGGWNLKAHVPADYRYFVETWLQQNPVHTPPKKE

pLDDT: mean 78.22, std 13.67, range [54.88, 97.0]

Mean predicted aligned error: 14.46 Å